Protein AF-X5QUR3-F1 (afdb_monomer)

Radius of gyration: 16.03 Å; Cα contacts (8 Å, |Δi|>4): 68; chains: 1; bounding box: 40×30×39 Å

Nearest PDB structures (foldseek):
  3odg-assembly1_A-3  TM=9.550E-01  e=8.295E-05  Yersinia pseudotuberculosis
  8swu-assembly1_A  TM=9.520E-01  e=3.399E-04  Clostridium perfringens ATCC 13124
  8swu-assembly1_B  TM=9.007E-01  e=4.158E-04  Clostridium perfringens ATCC 13124
  4lna-assembly1_A  TM=9.432E-01  e=2.726E-03  Spirosoma linguale DSM 74
  3ozb-assembly1_A  TM=9.623E-01  e=1.461E-02  Pseudomonas aeruginosa PAO1

Secondary structure (DSSP, 8-state):
-B---SSPPPHHHHHHHHHTT-S--BSSSHHHHHHHHHTT----------SPPTTSSSSPP-HHHHHHHHHHHHHHHHHHHHHHHHH---------

pLDDT: mean 87.76, std 12.89, range [39.19, 98.5]

Foldseek 3Di:
DEDQDDDADAPVVVVVCVVVPDPDYDHDDPVVVVVCVVVVHDDDDDDQCQDDGHPPPPDDDDPVSSVVRVVVSVVVVVVVVVCCVVVDPPDDPPPD

Solvent-accessible surface area (backbone atoms only — not comparable to full-atom values): 6144 Å² total; per-residue (Å²): 73,76,46,85,56,92,67,80,65,51,47,66,55,46,51,51,42,42,74,74,68,37,91,57,74,46,62,64,65,59,72,60,50,54,53,38,48,75,72,69,48,89,84,86,86,85,81,74,84,44,70,80,61,47,72,72,79,80,57,83,84,51,75,62,54,39,63,62,34,42,60,61,43,47,55,54,50,50,55,52,51,54,48,37,70,73,77,44,75,80,87,74,84,75,82,126

Sequence (96 aa):
MWFSGPCFETPAEIRMARVMGANAVGMSTVPEVILARFLGLRVAACSVVTNLAAGMTGAELSHQETKDMAPVGGARLATILQRVFQDGLPEHRVDA

Structure (mmCIF, N/CA/C/O backbone):
data_AF-X5QUR3-F1
#
_entry.id   AF-X5QUR3-F1
#
loop_
_atom_site.group_PDB
_atom_site.id
_atom_site.type_symbol
_atom_site.label_atom_id
_atom_site.label_alt_id
_atom_site.label_comp_id
_atom_site.label_asym_id
_atom_site.label_entity_id
_atom_site.label_seq_id
_atom_site.pdbx_PDB_ins_code
_atom_site.Cartn_x
_atom_site.Cartn_y
_atom_site.Cartn_z
_atom_site.occupancy
_atom_site.B_iso_or_equiv
_atom_site.auth_seq_id
_atom_site.auth_comp_id
_atom_site.auth_asym_id
_atom_site.auth_atom_id
_atom_site.pdbx_PDB_model_num
ATOM 1 N N . MET A 1 1 ? -3.565 -6.893 -5.343 1.00 95.06 1 MET A N 1
ATOM 2 C CA . MET A 1 1 ? -2.915 -8.158 -4.966 1.00 95.06 1 MET A CA 1
ATOM 3 C C . MET A 1 1 ? -1.656 -7.845 -4.190 1.00 95.06 1 MET A C 1
ATOM 5 O O . MET A 1 1 ? -0.934 -6.932 -4.569 1.00 95.06 1 MET A O 1
ATOM 9 N N . TRP A 1 2 ? -1.450 -8.564 -3.091 1.00 97.12 2 TRP A N 1
ATOM 10 C CA . TRP A 1 2 ? -0.245 -8.457 -2.281 1.00 97.12 2 TRP A CA 1
ATOM 11 C C . TRP A 1 2 ? 0.830 -9.412 -2.804 1.00 97.12 2 TRP A C 1
ATOM 13 O O . TRP A 1 2 ? 0.530 -10.574 -3.070 1.00 97.12 2 TRP A O 1
ATOM 23 N N . PHE A 1 3 ? 2.051 -8.904 -2.944 1.00 96.62 3 PHE A N 1
ATOM 24 C CA . PHE A 1 3 ? 3.263 -9.660 -3.255 1.00 96.62 3 PHE A CA 1
ATOM 25 C C . PHE A 1 3 ? 4.270 -9.491 -2.114 1.00 96.62 3 PHE A C 1
ATOM 27 O O . PHE A 1 3 ? 4.254 -8.484 -1.412 1.00 96.62 3 PHE A O 1
ATOM 34 N N . SER A 1 4 ? 5.170 -10.451 -1.909 1.00 96.00 4 SER A N 1
ATOM 35 C CA . SER A 1 4 ? 6.158 -10.363 -0.823 1.00 96.00 4 SER A CA 1
ATOM 36 C C . SER A 1 4 ? 7.246 -9.309 -1.063 1.00 96.00 4 SER A C 1
ATOM 38 O O . SER A 1 4 ? 7.865 -8.854 -0.105 1.00 96.00 4 SER A O 1
ATOM 40 N N . GLY A 1 5 ? 7.505 -8.936 -2.324 1.00 93.50 5 GLY A N 1
ATOM 41 C CA . GLY A 1 5 ? 8.663 -8.116 -2.687 1.00 93.50 5 GLY A CA 1
ATOM 42 C C . GLY A 1 5 ? 10.004 -8.807 -2.372 1.00 93.50 5 GLY A C 1
ATOM 43 O O . GLY A 1 5 ? 10.025 -10.022 -2.143 1.00 93.50 5 GLY A O 1
ATOM 44 N N . PRO A 1 6 ? 11.137 -8.068 -2.362 1.00 93.00 6 PRO A N 1
ATOM 45 C CA . PRO A 1 6 ? 11.276 -6.629 -2.641 1.00 93.00 6 PRO A CA 1
ATOM 46 C C . PRO A 1 6 ? 11.385 -6.296 -4.138 1.00 93.00 6 PRO A C 1
ATOM 48 O O . PRO A 1 6 ? 11.346 -5.127 -4.515 1.00 93.00 6 PRO A O 1
ATOM 51 N N . CYS A 1 7 ? 11.558 -7.306 -4.993 1.00 91.06 7 CYS A N 1
ATOM 52 C CA . CYS A 1 7 ? 11.562 -7.130 -6.441 1.00 91.06 7 CYS A CA 1
ATOM 53 C C . CYS A 1 7 ? 10.156 -6.778 -6.936 1.00 91.06 7 CYS A C 1
ATOM 55 O O . CYS A 1 7 ? 9.173 -7.314 -6.426 1.00 91.06 7 CYS A O 1
ATOM 57 N N . PHE A 1 8 ? 10.074 -5.909 -7.945 1.00 90.12 8 PHE A N 1
ATOM 58 C CA . PHE A 1 8 ? 8.823 -5.668 -8.658 1.00 90.12 8 PHE A CA 1
ATOM 59 C C . PHE A 1 8 ? 8.382 -6.904 -9.440 1.00 90.12 8 PHE A C 1
ATOM 61 O O . PHE A 1 8 ? 9.197 -7.743 -9.826 1.00 90.12 8 PHE A O 1
ATOM 68 N N . GLU A 1 9 ? 7.084 -6.970 -9.708 1.00 93.19 9 GLU A N 1
ATOM 69 C CA . GLU A 1 9 ? 6.481 -8.047 -10.473 1.00 93.19 9 GLU A CA 1
ATOM 70 C C . GLU A 1 9 ? 6.868 -7.958 -11.955 1.00 93.19 9 GLU A C 1
ATOM 72 O O . GLU A 1 9 ? 6.917 -6.888 -12.569 1.00 93.19 9 GLU A O 1
ATOM 77 N N . THR A 1 10 ? 7.077 -9.113 -12.570 1.00 93.62 10 THR A N 1
ATOM 78 C CA . THR A 1 10 ? 7.233 -9.242 -14.016 1.00 93.62 10 THR A CA 1
ATOM 79 C C . THR A 1 10 ? 5.914 -8.944 -14.744 1.00 93.62 10 THR A C 1
ATOM 81 O O . THR A 1 10 ? 4.824 -9.113 -14.188 1.00 93.62 10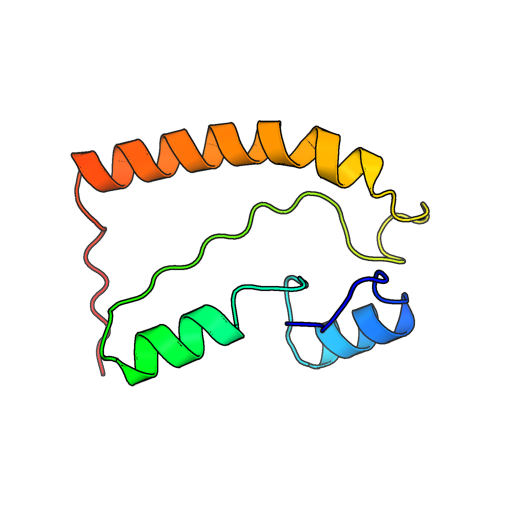 THR A O 1
ATOM 84 N N . PRO A 1 11 ? 5.947 -8.611 -16.050 1.00 93.25 11 PRO A N 1
ATOM 85 C CA . PRO A 1 11 ? 4.721 -8.445 -16.833 1.00 93.25 11 PRO A CA 1
ATOM 86 C C . PRO A 1 11 ? 3.807 -9.682 -16.829 1.00 93.25 11 PRO A C 1
ATOM 88 O O . PRO A 1 11 ? 2.591 -9.556 -16.976 1.00 93.25 11 PRO A O 1
ATOM 91 N N . ALA A 1 12 ? 4.371 -10.886 -16.685 1.00 95.44 12 ALA A N 1
ATOM 92 C CA . 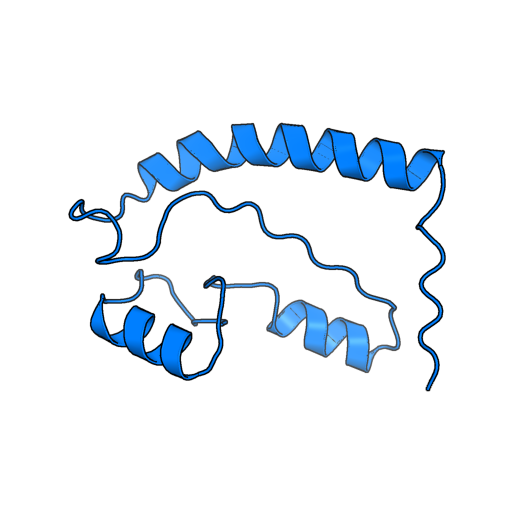ALA A 1 12 ? 3.593 -12.118 -16.587 1.00 95.44 12 ALA A CA 1
ATOM 93 C C . ALA A 1 12 ? 2.829 -12.201 -15.258 1.00 95.44 12 ALA A C 1
ATOM 95 O O . ALA A 1 12 ? 1.634 -12.495 -15.266 1.00 95.44 12 ALA A O 1
ATOM 96 N N . GLU A 1 13 ? 3.481 -11.867 -14.144 1.00 96.56 13 GLU A N 1
ATOM 97 C CA . GLU A 1 13 ? 2.859 -11.808 -12.816 1.00 96.56 13 GLU A CA 1
ATOM 98 C C . GLU A 1 13 ? 1.797 -10.705 -12.729 1.00 96.56 13 GLU A C 1
ATOM 100 O O . GLU A 1 13 ? 0.732 -10.923 -12.156 1.00 96.56 13 GLU A O 1
ATOM 105 N N . ILE A 1 14 ? 2.009 -9.557 -13.381 1.00 95.69 14 ILE A N 1
ATOM 106 C CA . ILE A 1 14 ? 0.990 -8.501 -13.481 1.00 95.69 14 ILE A CA 1
ATOM 107 C C . ILE A 1 14 ? -0.235 -8.965 -14.277 1.00 95.69 14 ILE A C 1
ATOM 109 O O . ILE A 1 14 ? -1.372 -8.734 -13.856 1.00 95.69 14 ILE A O 1
ATOM 113 N N . ARG A 1 15 ? -0.042 -9.664 -15.407 1.00 95.56 15 ARG A N 1
ATOM 114 C CA . ARG A 1 15 ? -1.163 -10.267 -16.152 1.00 95.56 15 ARG A CA 1
ATOM 115 C C . ARG A 1 15 ? -1.902 -11.296 -15.304 1.00 95.56 15 ARG A C 1
ATOM 117 O O . ARG A 1 15 ? -3.130 -11.285 -15.287 1.00 95.56 15 ARG A O 1
ATOM 124 N N . MET A 1 16 ? -1.166 -12.138 -14.582 1.00 97.69 16 MET A N 1
ATOM 125 C CA . MET A 1 16 ? -1.728 -13.115 -13.654 1.00 97.69 16 MET A CA 1
ATOM 126 C C . MET A 1 16 ? -2.577 -12.421 -12.576 1.00 97.69 16 MET A C 1
ATOM 128 O O . MET A 1 16 ? -3.740 -12.776 -12.395 1.00 97.69 16 MET A O 1
ATOM 132 N N . ALA A 1 17 ? -2.054 -11.378 -11.924 1.00 97.31 17 ALA A N 1
ATOM 133 C CA . ALA A 1 17 ? -2.781 -10.603 -10.918 1.00 97.31 17 ALA A CA 1
ATOM 134 C C . ALA A 1 17 ? -4.071 -9.986 -11.482 1.00 97.31 17 ALA A C 1
ATOM 136 O O . ALA A 1 17 ? -5.116 -10.036 -10.834 1.00 97.31 17 ALA A O 1
ATOM 137 N N . ARG A 1 18 ? -4.020 -9.454 -12.708 1.00 95.12 18 ARG A N 1
ATOM 138 C CA . ARG A 1 18 ? -5.193 -8.895 -13.389 1.00 95.12 18 ARG A CA 1
ATOM 139 C C . ARG A 1 18 ? -6.248 -9.953 -13.709 1.00 95.12 18 ARG A C 1
ATOM 141 O O . ARG A 1 18 ? -7.429 -9.693 -13.506 1.00 95.12 18 ARG A O 1
ATOM 148 N N . VAL A 1 19 ? -5.841 -11.134 -14.181 1.00 97.69 19 VAL A N 1
ATOM 149 C CA . VAL A 1 19 ? -6.756 -12.268 -14.420 1.00 97.69 19 VAL A CA 1
ATOM 150 C C . VAL A 1 19 ? -7.425 -12.713 -13.118 1.00 97.69 19 VAL A C 1
ATOM 152 O O . VAL A 1 19 ? -8.614 -13.009 -13.115 1.00 97.69 19 VAL A O 1
ATOM 155 N N . MET A 1 20 ? -6.701 -12.668 -11.997 1.00 97.81 20 MET A N 1
ATOM 156 C CA . MET A 1 20 ? -7.251 -12.915 -10.658 1.00 97.81 20 MET A CA 1
ATOM 157 C C . MET A 1 20 ? -8.080 -11.744 -10.093 1.00 97.81 20 MET A C 1
ATOM 159 O O . MET A 1 20 ? -8.471 -11.777 -8.929 1.00 97.81 20 MET A O 1
ATOM 163 N N . GLY A 1 21 ? -8.353 -10.705 -10.890 1.00 97.38 21 GLY A N 1
ATOM 164 C CA . GLY A 1 21 ? -9.240 -9.598 -10.526 1.00 97.38 21 GLY A CA 1
ATOM 165 C C . GLY A 1 21 ? -8.576 -8.444 -9.770 1.00 97.38 21 GLY A C 1
ATOM 166 O O . GLY A 1 21 ? -9.276 -7.583 -9.247 1.00 97.38 21 GLY A O 1
ATOM 167 N N . ALA A 1 22 ? -7.244 -8.381 -9.692 1.00 96.75 22 ALA A N 1
ATOM 168 C CA . ALA A 1 22 ? -6.566 -7.266 -9.035 1.00 96.75 22 ALA A CA 1
ATOM 169 C C . ALA A 1 22 ? -6.553 -5.997 -9.909 1.00 96.75 22 ALA A C 1
ATOM 171 O O . ALA A 1 22 ? -6.133 -6.029 -11.065 1.00 96.75 22 ALA A O 1
ATOM 172 N N . ASN A 1 23 ? -6.926 -4.857 -9.317 1.00 94.81 23 ASN A N 1
ATOM 173 C CA . ASN A 1 23 ? -6.811 -3.528 -9.941 1.00 94.81 23 ASN A CA 1
ATOM 174 C C . ASN A 1 23 ? -5.544 -2.759 -9.525 1.00 94.81 23 ASN A C 1
ATOM 176 O O . ASN A 1 23 ? -5.186 -1.778 -10.168 1.00 94.81 23 ASN A O 1
ATOM 180 N N . ALA A 1 24 ? -4.878 -3.196 -8.455 1.00 94.94 24 ALA A N 1
ATOM 181 C CA . ALA A 1 24 ? -3.629 -2.631 -7.949 1.00 94.94 24 ALA A CA 1
ATOM 182 C C . ALA A 1 24 ? -2.756 -3.745 -7.359 1.00 94.94 24 ALA A C 1
ATOM 184 O O . ALA A 1 24 ? -3.282 -4.770 -6.907 1.00 94.94 24 ALA A O 1
ATOM 185 N N . VAL A 1 25 ? -1.440 -3.543 -7.336 1.00 95.06 25 VAL A N 1
ATOM 186 C CA . VAL A 1 25 ? -0.466 -4.439 -6.695 1.00 95.06 25 VAL A CA 1
ATOM 187 C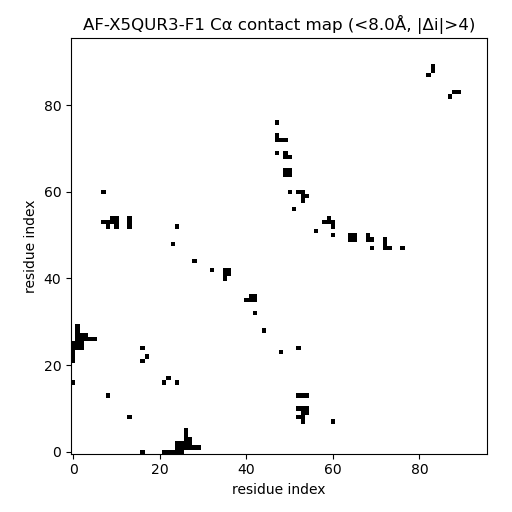 C . VAL A 1 25 ? 0.373 -3.665 -5.682 1.00 95.06 25 VAL A C 1
ATOM 189 O O . VAL A 1 25 ? 0.506 -2.448 -5.793 1.00 95.06 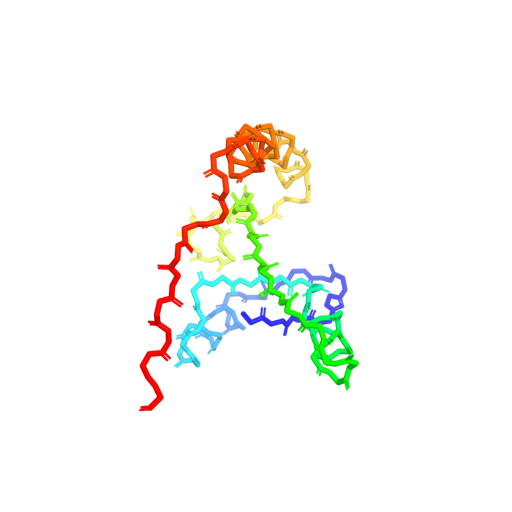25 VAL A O 1
ATOM 192 N N . GLY A 1 26 ? 0.891 -4.353 -4.671 1.00 94.94 26 GLY A N 1
ATOM 193 C CA . GLY A 1 26 ? 1.742 -3.750 -3.651 1.00 94.94 26 GLY A CA 1
ATOM 194 C C . GLY A 1 26 ? 2.302 -4.789 -2.687 1.00 94.94 26 GLY A C 1
ATOM 195 O O . GLY A 1 26 ? 1.911 -5.955 -2.723 1.00 94.94 26 GLY A O 1
ATOM 196 N N . MET A 1 27 ? 3.208 -4.354 -1.811 1.00 96.31 27 MET A N 1
ATOM 197 C CA . MET A 1 27 ? 4.028 -5.259 -0.991 1.00 96.31 27 MET A CA 1
ATOM 198 C C . MET A 1 27 ? 3.706 -5.236 0.516 1.00 96.31 27 MET A C 1
ATOM 200 O O . MET A 1 27 ? 4.432 -5.806 1.321 1.00 96.31 27 MET A O 1
ATOM 204 N N . SER A 1 28 ? 2.611 -4.585 0.919 1.00 95.69 28 SER A N 1
ATOM 205 C CA . SER A 1 28 ? 2.198 -4.408 2.325 1.00 95.69 28 SER A CA 1
ATOM 206 C C . SER A 1 28 ? 0.659 -4.409 2.418 1.00 95.69 28 SER A C 1
ATOM 208 O O . SER A 1 28 ? -0.028 -4.885 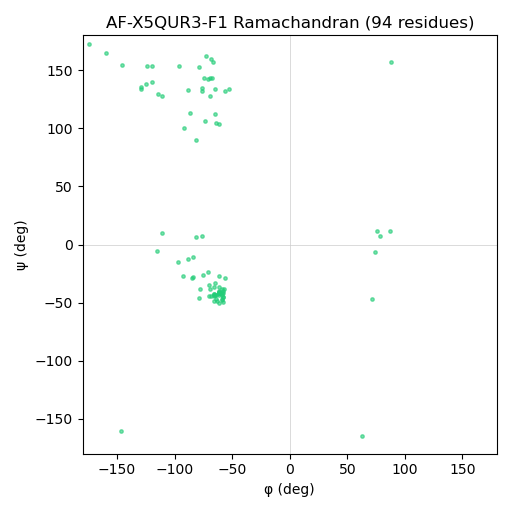1.509 1.00 95.69 28 SER A O 1
ATOM 210 N N . THR A 1 29 ? 0.105 -3.875 3.503 1.00 97.50 29 THR A N 1
ATOM 211 C CA . THR A 1 29 ? -1.312 -3.680 3.824 1.00 97.50 29 THR A CA 1
ATOM 212 C C . THR A 1 29 ? -2.072 -4.962 4.150 1.00 97.50 29 THR A C 1
ATOM 214 O O . THR A 1 29 ? -2.814 -4.986 5.127 1.00 97.50 29 THR A O 1
ATOM 217 N N . VAL A 1 30 ? -1.931 -6.032 3.364 1.00 97.81 30 VAL A N 1
ATOM 218 C CA . VAL A 1 30 ? -2.709 -7.265 3.582 1.00 97.81 30 VAL A CA 1
ATOM 219 C C . VAL A 1 30 ? -2.426 -7.908 4.951 1.00 97.81 30 VAL A C 1
ATOM 221 O O . VAL A 1 30 ? -3.401 -8.161 5.666 1.00 97.81 30 VAL A O 1
ATOM 224 N N . PRO A 1 31 ? -1.163 -8.138 5.371 1.00 97.44 31 PRO A N 1
ATOM 225 C CA . PRO A 1 31 ? -0.878 -8.689 6.699 1.00 97.44 31 PRO A CA 1
ATOM 226 C C . PRO A 1 31 ? -1.444 -7.837 7.846 1.00 97.44 31 PRO A C 1
ATOM 228 O O . PRO A 1 31 ? -2.034 -8.367 8.789 1.00 97.44 31 PRO A O 1
ATOM 231 N N . GLU A 1 32 ? -1.322 -6.513 7.745 1.00 98.25 32 GLU A N 1
ATOM 232 C CA . GLU A 1 32 ? -1.792 -5.553 8.743 1.00 98.25 32 GLU A CA 1
ATOM 233 C C . GLU A 1 32 ? -3.324 -5.561 8.852 1.00 98.25 32 GLU A C 1
ATOM 235 O O . GLU A 1 32 ? -3.872 -5.585 9.955 1.00 98.25 32 GLU A O 1
ATOM 240 N N . VAL A 1 33 ? -4.032 -5.603 7.716 1.00 98.19 33 VAL A N 1
ATOM 241 C CA . VAL A 1 33 ? -5.503 -5.651 7.667 1.00 98.19 33 VAL A CA 1
ATOM 242 C C . VAL A 1 33 ? -6.031 -6.961 8.249 1.00 98.19 33 VAL A C 1
ATOM 244 O O . VAL A 1 33 ? -6.997 -6.933 9.013 1.00 98.19 33 VAL A O 1
ATOM 247 N N . ILE A 1 34 ? -5.410 -8.102 7.928 1.00 98.31 34 ILE A N 1
ATOM 248 C CA . ILE A 1 34 ? -5.809 -9.408 8.479 1.00 98.31 34 ILE A CA 1
ATOM 249 C C . ILE A 1 34 ? -5.710 -9.382 10.007 1.00 98.31 34 ILE A C 1
ATOM 251 O O . ILE A 1 34 ? -6.671 -9.746 10.689 1.00 98.31 34 ILE A O 1
ATOM 255 N N . LEU A 1 35 ? -4.592 -8.888 10.549 1.00 98.50 35 LEU A N 1
ATOM 256 C CA . LEU A 1 35 ? -4.394 -8.783 11.994 1.00 98.50 35 LEU A CA 1
ATOM 257 C C . LEU A 1 35 ? -5.386 -7.806 12.644 1.00 98.50 35 LEU A C 1
ATOM 259 O O . LEU A 1 35 ? -5.986 -8.120 13.671 1.00 98.50 35 LEU A O 1
ATOM 263 N N . ALA A 1 36 ? -5.616 -6.643 12.033 1.00 98.38 36 ALA A N 1
ATOM 264 C CA . ALA A 1 36 ? -6.573 -5.664 12.539 1.00 98.38 36 ALA A CA 1
ATOM 265 C C . ALA A 1 36 ? -8.005 -6.227 12.584 1.00 98.38 36 ALA A C 1
ATOM 267 O O . ALA A 1 36 ? -8.723 -6.024 13.564 1.00 98.38 36 ALA A O 1
ATOM 268 N N . ARG A 1 37 ? -8.416 -6.983 11.557 1.00 98.00 37 ARG A N 1
ATOM 269 C CA . ARG A 1 37 ? -9.726 -7.649 11.522 1.00 98.00 37 ARG A CA 1
ATOM 270 C C . ARG A 1 37 ? -9.831 -8.785 12.532 1.00 98.00 37 ARG A C 1
ATOM 272 O O . ARG A 1 37 ? -10.881 -8.907 13.157 1.00 98.00 37 ARG A O 1
ATOM 279 N N . PHE A 1 38 ? -8.762 -9.555 12.735 1.00 98.19 38 PHE A N 1
ATOM 280 C CA . PHE A 1 38 ? -8.690 -10.560 13.799 1.00 98.19 38 PHE A CA 1
ATOM 281 C C . PHE A 1 38 ? -8.925 -9.937 15.186 1.00 98.19 38 PHE A C 1
ATOM 283 O O . PHE A 1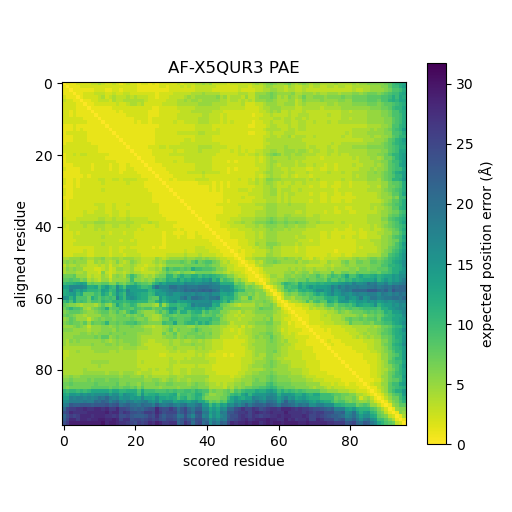 38 ? -9.638 -10.507 16.005 1.00 98.19 38 PHE A O 1
ATOM 290 N N . LEU A 1 39 ? -8.409 -8.727 15.420 1.00 98.50 39 LEU A N 1
ATOM 291 C CA . LEU A 1 39 ? -8.612 -7.956 16.654 1.00 98.50 39 LEU A CA 1
ATOM 292 C C . LEU A 1 39 ? -9.951 -7.190 16.711 1.00 98.50 39 LEU A C 1
ATOM 294 O O . LEU A 1 39 ? -10.171 -6.401 17.627 1.00 98.50 39 LEU A O 1
ATOM 298 N N . GLY A 1 40 ? -10.849 -7.381 15.740 1.00 96.56 40 GLY A N 1
ATOM 299 C CA . GLY A 1 40 ? -12.165 -6.734 15.714 1.00 96.56 40 GLY A CA 1
ATOM 300 C C . GLY A 1 40 ? -12.159 -5.256 15.304 1.00 96.56 40 GLY A C 1
ATOM 301 O O . GLY A 1 40 ? -13.185 -4.586 15.420 1.00 96.56 40 GLY A O 1
ATOM 302 N N . LEU A 1 41 ? -11.045 -4.726 14.788 1.00 97.38 41 LEU A N 1
ATOM 303 C CA . LEU A 1 41 ? -10.953 -3.326 14.372 1.00 97.38 41 LEU A CA 1
ATOM 304 C C . LEU A 1 41 ? -11.710 -3.083 13.060 1.00 97.38 41 LEU A C 1
ATOM 306 O O . LEU A 1 41 ? -11.706 -3.912 12.142 1.00 97.38 41 LEU A O 1
ATOM 310 N N . ARG A 1 42 ? -12.348 -1.914 12.944 1.00 92.94 42 ARG A N 1
ATOM 311 C CA . ARG A 1 42 ? -12.817 -1.395 11.650 1.00 92.94 42 ARG A CA 1
ATOM 312 C C . ARG A 1 42 ? -11.614 -0.856 10.886 1.00 92.94 42 ARG A C 1
ATOM 314 O O . ARG A 1 42 ? -10.794 -0.151 11.466 1.00 92.94 42 ARG A O 1
ATOM 321 N N . VAL A 1 43 ? -11.520 -1.182 9.600 1.00 94.31 43 VAL A N 1
ATOM 322 C CA . VAL A 1 43 ? -10.358 -0.847 8.773 1.00 94.31 43 VAL A CA 1
ATOM 323 C C . VAL A 1 43 ? -10.819 -0.165 7.493 1.00 94.31 43 VAL A C 1
ATOM 325 O O . VAL A 1 43 ? -11.739 -0.640 6.834 1.00 94.31 43 VAL A O 1
ATOM 328 N N . ALA A 1 44 ? -10.147 0.926 7.143 1.00 92.50 44 ALA A N 1
ATOM 329 C CA . ALA A 1 44 ? -10.175 1.524 5.818 1.00 92.50 44 ALA A CA 1
ATOM 330 C C . ALA A 1 44 ? -8.743 1.513 5.272 1.00 92.50 44 ALA A C 1
ATOM 332 O O . ALA A 1 44 ? -7.798 1.763 6.021 1.00 92.50 44 ALA A O 1
ATOM 333 N N . ALA A 1 45 ? -8.580 1.211 3.987 1.00 93.88 45 ALA A N 1
ATOM 334 C CA . ALA A 1 45 ? -7.285 1.204 3.319 1.00 93.88 45 ALA A CA 1
ATOM 335 C C . ALA A 1 45 ? -7.338 2.113 2.091 1.00 93.88 45 ALA A C 1
ATOM 337 O O . ALA A 1 45 ? -8.314 2.104 1.339 1.00 93.88 45 ALA A O 1
ATOM 338 N N . CYS A 1 46 ? -6.278 2.886 1.883 1.00 93.38 46 CYS A N 1
ATOM 339 C CA . CYS A 1 46 ? -6.122 3.754 0.725 1.00 93.38 46 CYS A CA 1
ATOM 340 C C . CYS A 1 46 ? -4.757 3.488 0.099 1.00 93.38 46 CYS A C 1
ATOM 342 O O . CYS A 1 46 ? -3.754 3.408 0.806 1.00 93.38 46 CYS A O 1
ATOM 344 N N . SER A 1 47 ? -4.711 3.380 -1.225 1.00 93.62 47 SER A N 1
ATOM 345 C CA . SER A 1 47 ? -3.464 3.215 -1.970 1.00 93.62 47 SER A CA 1
ATOM 346 C C . SER A 1 47 ? -3.219 4.442 -2.835 1.00 93.62 47 SER A C 1
ATOM 348 O O . SER A 1 47 ? -4.093 4.864 -3.590 1.00 93.62 47 SER A O 1
ATOM 350 N N . VAL A 1 48 ? -2.015 5.001 -2.743 1.00 93.75 48 VAL A N 1
ATOM 351 C CA . VAL A 1 48 ? -1.528 6.000 -3.696 1.00 93.75 48 VAL A CA 1
ATOM 352 C C . VAL A 1 48 ? -0.892 5.247 -4.856 1.00 93.75 48 VAL A C 1
ATOM 354 O O . VAL A 1 48 ? 0.126 4.585 -4.677 1.00 93.75 48 VAL A O 1
ATOM 357 N N . VAL A 1 49 ? -1.500 5.325 -6.040 1.00 91.12 49 VAL A N 1
ATOM 358 C CA . VAL A 1 49 ? -0.928 4.732 -7.255 1.00 91.12 49 VAL A CA 1
ATOM 359 C C . VAL A 1 49 ? 0.243 5.601 -7.703 1.00 91.12 49 VAL A C 1
ATOM 361 O O . VAL A 1 49 ? 0.043 6.716 -8.183 1.00 91.12 49 VAL A O 1
ATOM 364 N N . THR A 1 50 ? 1.461 5.106 -7.503 1.00 84.38 50 THR A N 1
ATOM 365 C CA . THR A 1 50 ? 2.706 5.822 -7.820 1.00 84.38 50 THR A CA 1
ATOM 366 C C . THR A 1 50 ? 3.134 5.669 -9.272 1.00 84.38 50 THR A C 1
ATOM 368 O O . THR A 1 50 ? 3.774 6.563 -9.810 1.00 84.38 50 THR A O 1
ATOM 371 N N . ASN A 1 51 ? 2.775 4.555 -9.905 1.00 85.19 51 ASN A N 1
ATOM 372 C CA . ASN A 1 51 ? 3.152 4.201 -11.269 1.00 85.19 51 ASN A CA 1
ATOM 373 C C . ASN A 1 51 ? 2.179 3.149 -11.823 1.00 85.19 51 ASN A C 1
ATOM 375 O O . ASN A 1 51 ? 1.438 2.505 -11.074 1.00 85.19 51 ASN A O 1
ATOM 379 N N . LEU A 1 52 ? 2.196 2.954 -13.142 1.00 86.56 52 LEU A N 1
ATOM 380 C CA . LEU A 1 52 ? 1.536 1.806 -13.765 1.00 86.56 52 LEU A CA 1
ATOM 381 C C . LEU A 1 52 ? 2.403 0.552 -13.602 1.00 86.56 52 LEU A C 1
ATOM 383 O O . LEU A 1 52 ? 3.621 0.646 -13.472 1.00 86.56 52 LEU A O 1
ATOM 387 N N . ALA A 1 53 ? 1.770 -0.621 -13.580 1.00 84.31 53 ALA A N 1
ATOM 388 C CA . ALA A 1 53 ? 2.464 -1.886 -13.359 1.00 84.31 53 ALA A CA 1
ATOM 389 C C . ALA A 1 53 ? 3.303 -2.321 -14.580 1.00 84.31 53 ALA A C 1
ATOM 391 O O . ALA A 1 53 ? 3.097 -1.841 -15.700 1.00 84.31 53 ALA A O 1
ATOM 392 N N . ALA A 1 54 ? 4.246 -3.247 -14.370 1.00 84.31 54 ALA A N 1
ATOM 393 C CA . ALA A 1 54 ? 5.180 -3.697 -15.403 1.00 84.31 54 ALA A CA 1
ATOM 394 C C . ALA A 1 54 ? 4.463 -4.145 -16.688 1.00 84.31 54 ALA A C 1
ATOM 396 O O . ALA A 1 54 ? 3.499 -4.914 -16.657 1.00 84.31 54 ALA A O 1
ATOM 397 N N . GLY A 1 55 ? 4.962 -3.681 -17.836 1.00 81.81 55 GLY A N 1
ATOM 398 C CA . GLY A 1 55 ? 4.409 -4.019 -19.150 1.00 81.81 55 GLY A CA 1
ATOM 399 C C . GLY A 1 55 ? 3.143 -3.249 -19.546 1.00 81.81 55 GLY A C 1
ATOM 400 O O . GLY A 1 55 ? 2.566 -3.568 -20.581 1.00 81.81 55 GLY A O 1
ATOM 401 N N . MET A 1 56 ? 2.712 -2.243 -18.771 1.00 82.56 56 MET A N 1
ATOM 402 C CA . MET A 1 56 ? 1.556 -1.398 -19.118 1.00 82.56 56 MET A CA 1
ATOM 403 C C . MET A 1 56 ? 1.921 -0.115 -19.883 1.00 82.56 56 MET A C 1
ATOM 405 O 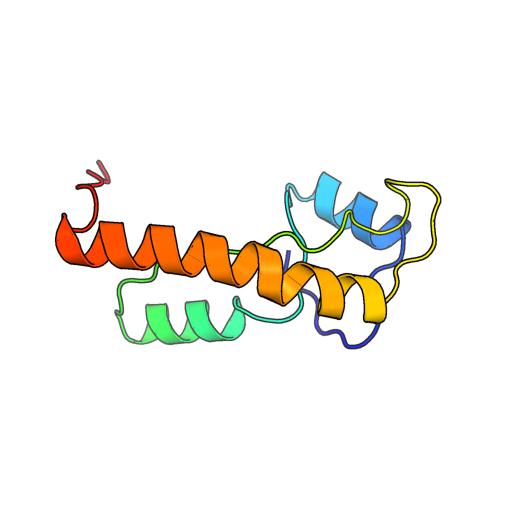O . MET A 1 56 ? 1.092 0.388 -20.633 1.00 82.56 56 MET A O 1
ATOM 409 N N . THR A 1 57 ? 3.135 0.416 -19.706 1.00 71.56 57 THR A N 1
ATOM 410 C CA . THR A 1 57 ? 3.597 1.692 -20.302 1.00 71.56 57 THR A CA 1
ATOM 411 C C . THR A 1 57 ? 4.749 1.533 -21.293 1.00 71.56 57 THR A C 1
ATOM 413 O O . THR A 1 57 ? 5.162 2.511 -21.906 1.00 71.56 57 THR A O 1
ATOM 416 N N . GLY A 1 58 ? 5.290 0.320 -21.447 1.00 63.66 58 GLY A N 1
ATOM 417 C CA . GLY A 1 58 ? 6.467 0.047 -22.283 1.00 63.66 58 GLY A CA 1
ATOM 418 C C . GLY A 1 58 ? 7.810 0.510 -21.695 1.00 63.66 58 GLY A C 1
ATOM 419 O O . GLY A 1 58 ? 8.844 0.175 -22.262 1.00 63.66 58 GLY A O 1
ATOM 420 N N . ALA A 1 59 ? 7.810 1.226 -20.565 1.00 65.06 59 ALA A N 1
ATOM 421 C CA . ALA A 1 59 ? 9.007 1.637 -19.829 1.00 65.06 59 ALA A CA 1
ATOM 422 C C . ALA A 1 59 ? 9.330 0.664 -18.679 1.00 65.06 59 ALA A C 1
ATOM 424 O O . ALA A 1 59 ? 8.432 0.006 -18.144 1.00 65.06 59 ALA A O 1
ATOM 425 N N . GLU A 1 60 ? 10.608 0.577 -18.292 1.00 66.75 60 GLU A N 1
ATOM 426 C CA . GLU A 1 60 ? 11.015 -0.154 -17.087 1.00 66.75 60 GLU A CA 1
ATOM 427 C C . GLU A 1 60 ? 10.513 0.549 -15.822 1.00 66.75 60 GLU A C 1
ATOM 429 O O . GLU A 1 60 ? 10.492 1.777 -15.736 1.00 66.75 60 GLU A O 1
ATOM 434 N N . LEU A 1 61 ? 10.123 -0.246 -14.825 1.00 71.50 61 LEU A N 1
ATOM 435 C CA . LEU A 1 61 ? 9.716 0.270 -13.523 1.00 71.50 61 LEU A CA 1
ATOM 436 C C . LEU A 1 61 ? 10.924 0.842 -12.784 1.00 71.50 61 LEU A C 1
ATOM 438 O O . LEU A 1 61 ? 11.920 0.148 -12.582 1.00 71.50 61 LEU A O 1
ATOM 442 N N . SER A 1 62 ? 10.808 2.082 -12.311 1.00 74.06 62 SER A N 1
ATOM 443 C CA . SER A 1 62 ? 11.851 2.727 -11.520 1.00 74.06 62 SER A CA 1
ATOM 444 C C . SER A 1 62 ? 11.417 2.921 -10.072 1.00 74.06 62 SER A C 1
ATOM 446 O O . SER A 1 62 ? 10.398 3.546 -9.768 1.00 74.06 62 SER A O 1
ATOM 448 N N . HIS A 1 63 ? 12.254 2.454 -9.143 1.00 73.69 63 HIS A N 1
ATOM 449 C CA . HIS A 1 63 ? 12.082 2.763 -7.725 1.00 73.69 63 HIS A CA 1
ATOM 450 C C . HIS A 1 63 ? 12.184 4.276 -7.453 1.00 73.69 63 HIS A C 1
ATOM 452 O O . HIS A 1 63 ? 11.571 4.777 -6.511 1.00 73.69 63 HIS A O 1
ATOM 458 N N . GLN A 1 64 ? 12.922 5.016 -8.288 1.00 76.88 64 GLN A N 1
ATOM 459 C CA . GLN A 1 64 ? 13.024 6.469 -8.176 1.00 76.88 64 GLN A CA 1
ATOM 460 C C . GLN A 1 64 ? 11.699 7.153 -8.531 1.00 76.88 64 GLN A C 1
ATOM 462 O O . GLN A 1 64 ? 11.231 7.984 -7.764 1.00 76.88 64 GLN A O 1
ATOM 467 N N . GLU A 1 65 ? 11.030 6.725 -9.606 1.00 76.25 65 GLU A N 1
ATOM 468 C CA . GLU A 1 65 ? 9.708 7.250 -9.985 1.00 76.25 65 GLU A CA 1
ATOM 469 C C . GLU A 1 65 ? 8.684 7.049 -8.858 1.00 76.25 65 GLU A C 1
ATOM 471 O O . GLU A 1 65 ? 7.915 7.951 -8.526 1.00 76.25 65 GLU A O 1
ATOM 476 N N . THR A 1 66 ? 8.738 5.891 -8.191 1.00 78.62 66 THR A N 1
ATOM 477 C CA . THR A 1 66 ? 7.906 5.624 -7.010 1.00 78.62 66 THR A CA 1
ATOM 478 C C . THR A 1 66 ? 8.166 6.646 -5.900 1.00 78.62 66 THR A C 1
ATOM 480 O O . THR A 1 66 ? 7.222 7.192 -5.326 1.00 78.62 66 THR A O 1
ATOM 483 N N . LYS A 1 67 ? 9.442 6.925 -5.602 1.00 79.06 67 LYS A N 1
ATOM 484 C CA . LYS A 1 67 ? 9.846 7.900 -4.578 1.00 79.06 67 LYS A CA 1
ATOM 485 C C . LYS A 1 67 ? 9.448 9.328 -4.927 1.00 79.06 67 LYS A C 1
ATOM 487 O O . LYS A 1 67 ? 9.123 10.081 -4.016 1.00 79.06 67 LYS A O 1
ATOM 492 N N . ASP A 1 68 ? 9.445 9.680 -6.205 1.00 85.44 68 ASP A N 1
ATOM 493 C CA . ASP A 1 68 ? 9.113 11.030 -6.659 1.00 85.44 68 ASP A CA 1
ATOM 494 C C . ASP A 1 68 ? 7.593 11.267 -6.640 1.00 85.44 68 ASP A C 1
ATOM 496 O O . ASP A 1 68 ? 7.121 12.334 -6.241 1.00 85.44 68 ASP A O 1
ATOM 500 N N . MET A 1 69 ? 6.804 10.249 -7.001 1.00 86.81 69 MET A N 1
ATOM 501 C CA . MET A 1 69 ? 5.342 10.348 -7.065 1.00 86.81 69 MET A CA 1
ATOM 502 C C . MET A 1 69 ? 4.647 10.132 -5.718 1.00 86.81 69 MET A C 1
ATOM 504 O O . MET A 1 69 ? 3.570 10.694 -5.486 1.00 86.81 69 MET A O 1
ATOM 508 N N . ALA A 1 70 ? 5.246 9.357 -4.807 1.00 86.56 70 ALA A N 1
ATOM 509 C CA . ALA A 1 70 ? 4.657 9.076 -3.499 1.00 86.56 70 ALA A CA 1
ATOM 510 C C . ALA A 1 70 ? 4.363 10.347 -2.668 1.00 86.56 70 ALA A C 1
ATOM 512 O O . ALA A 1 70 ? 3.242 10.453 -2.166 1.00 86.56 70 ALA A O 1
ATOM 513 N N . PRO A 1 71 ? 5.261 11.351 -2.555 1.00 89.00 71 PRO A N 1
ATOM 514 C CA . PRO A 1 71 ? 4.970 12.605 -1.855 1.00 89.00 71 PRO A CA 1
ATOM 515 C C . PRO A 1 71 ? 3.807 13.386 -2.475 1.00 89.00 71 PRO A C 1
ATOM 517 O O . PRO A 1 71 ? 2.965 13.922 -1.754 1.00 89.00 71 PRO A O 1
ATOM 520 N N . VAL A 1 72 ? 3.720 13.417 -3.810 1.00 91.31 72 VAL A N 1
ATOM 521 C CA . VAL A 1 72 ? 2.668 14.144 -4.538 1.00 91.31 72 VAL A CA 1
ATOM 522 C C . VAL A 1 72 ? 1.298 13.526 -4.269 1.00 91.31 72 VAL A C 1
ATOM 524 O O . VAL A 1 72 ? 0.343 14.229 -3.928 1.00 91.31 72 VAL A O 1
ATOM 527 N N . GLY A 1 73 ? 1.188 12.203 -4.399 1.00 91.25 73 GLY A N 1
ATOM 528 C CA . GLY A 1 73 ? -0.056 11.499 -4.103 1.00 91.25 73 GLY A CA 1
ATOM 529 C C . GLY A 1 73 ? -0.383 11.483 -2.606 1.00 91.25 73 GLY A C 1
ATOM 530 O O . GLY A 1 73 ? -1.545 11.636 -2.232 1.00 91.25 73 GLY A O 1
ATOM 531 N N . GLY A 1 74 ? 0.639 11.396 -1.751 1.00 92.56 74 GLY A N 1
ATOM 532 C CA . GLY A 1 74 ? 0.516 11.465 -0.297 1.00 92.56 74 GLY A CA 1
ATOM 533 C C . GLY A 1 74 ? -0.061 12.795 0.186 1.00 92.56 74 GLY A C 1
ATOM 534 O O . GLY A 1 74 ? -0.963 12.793 1.020 1.00 92.56 74 GLY A O 1
ATOM 535 N N . ALA A 1 75 ? 0.365 13.923 -0.390 1.00 93.88 75 ALA A N 1
ATOM 536 C CA . ALA A 1 75 ? -0.195 15.237 -0.068 1.00 93.88 75 ALA A CA 1
ATOM 537 C C . ALA A 1 75 ? -1.699 15.324 -0.388 1.00 93.88 75 ALA A C 1
ATOM 539 O O . ALA A 1 75 ? -2.483 15.824 0.419 1.00 93.88 75 ALA A O 1
ATOM 540 N N . ARG A 1 76 ? -2.126 14.774 -1.534 1.00 94.12 76 ARG A N 1
ATOM 541 C CA . ARG A 1 76 ? -3.551 14.721 -1.912 1.00 94.12 76 ARG A CA 1
ATOM 542 C C . ARG A 1 76 ? -4.353 13.826 -0.972 1.00 94.12 76 ARG A C 1
ATOM 544 O O . ARG A 1 76 ? -5.439 14.212 -0.543 1.00 94.12 76 ARG A O 1
ATOM 551 N N . LEU A 1 77 ? -3.815 12.654 -0.632 1.00 94.75 77 LEU A N 1
ATOM 552 C CA . LEU A 1 77 ? -4.448 11.749 0.324 1.00 94.75 77 LEU A CA 1
ATOM 553 C C . LEU A 1 77 ? -4.580 12.411 1.702 1.00 94.75 77 LEU A C 1
ATOM 555 O O . LEU A 1 77 ? -5.639 12.314 2.312 1.00 94.75 77 LEU A O 1
ATOM 559 N N . ALA A 1 78 ? -3.562 13.144 2.159 1.00 94.44 78 ALA A N 1
ATOM 560 C CA . ALA A 1 78 ? -3.620 13.885 3.416 1.00 94.44 78 ALA A CA 1
ATOM 561 C C . ALA A 1 78 ? -4.769 14.906 3.426 1.00 94.44 78 ALA A C 1
ATOM 563 O O . ALA A 1 78 ? -5.517 14.962 4.399 1.00 94.44 78 ALA A O 1
ATOM 564 N N . THR A 1 79 ? -4.976 15.650 2.333 1.00 94.50 79 THR A N 1
ATOM 565 C CA . THR A 1 79 ? -6.123 16.568 2.209 1.00 94.50 79 THR A CA 1
ATOM 566 C C . THR A 1 79 ? -7.464 15.835 2.291 1.00 94.50 79 THR A C 1
ATOM 568 O O . THR A 1 79 ? -8.386 16.316 2.947 1.00 94.50 79 THR A O 1
ATOM 571 N N . ILE A 1 80 ? -7.587 14.669 1.650 1.00 92.69 80 ILE A N 1
ATOM 572 C CA . ILE A 1 80 ? -8.811 13.854 1.709 1.00 92.69 80 ILE A CA 1
ATOM 573 C C . ILE A 1 80 ? -9.063 13.383 3.144 1.00 92.69 80 ILE A C 1
ATOM 575 O O . ILE A 1 80 ? -10.163 13.557 3.659 1.00 92.69 80 ILE A O 1
ATOM 579 N N . LEU A 1 81 ? -8.042 12.837 3.808 1.00 92.94 81 LEU A N 1
ATOM 580 C CA . LEU A 1 81 ? -8.151 12.342 5.180 1.00 92.94 81 LEU A CA 1
ATOM 581 C C . LEU A 1 81 ? -8.516 13.459 6.162 1.00 92.94 81 LEU A C 1
ATOM 583 O O . LEU A 1 81 ? -9.373 13.257 7.015 1.00 92.94 81 LEU A O 1
ATOM 587 N N . GLN A 1 82 ? -7.922 14.646 6.018 1.00 93.81 82 GLN A N 1
ATOM 588 C CA . GLN A 1 82 ? -8.265 15.811 6.837 1.00 93.81 82 GLN A CA 1
ATOM 589 C C . GLN A 1 82 ? -9.748 16.173 6.725 1.00 93.81 82 GLN A C 1
ATOM 591 O O . GLN A 1 82 ? -10.391 16.379 7.750 1.00 93.81 82 GLN A O 1
ATOM 596 N N . ARG A 1 83 ? -10.302 16.188 5.505 1.00 91.88 83 ARG A N 1
ATOM 597 C CA . ARG A 1 83 ? -11.735 16.442 5.291 1.00 91.88 83 ARG A CA 1
ATOM 598 C C . ARG A 1 83 ? -12.600 15.355 5.914 1.00 91.88 83 ARG A C 1
AT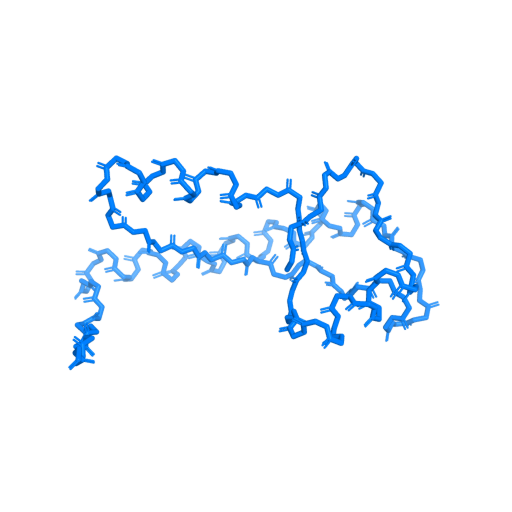OM 600 O O . ARG A 1 83 ? -13.517 15.662 6.656 1.00 91.88 83 ARG A O 1
ATOM 607 N N . VAL A 1 84 ? -12.254 14.087 5.697 1.00 90.06 84 VAL A N 1
ATOM 608 C CA . VAL A 1 84 ? -12.984 12.949 6.279 1.00 90.06 84 VAL A CA 1
ATOM 609 C C . VAL A 1 84 ? -13.011 13.005 7.812 1.00 90.06 84 VAL A C 1
ATOM 611 O O . VAL A 1 84 ? -14.023 12.674 8.421 1.00 90.06 84 VAL A O 1
ATOM 614 N N . PHE A 1 85 ? -11.927 13.431 8.464 1.00 88.25 85 PHE A N 1
ATOM 615 C CA . PHE A 1 85 ? -11.915 13.566 9.924 1.00 88.25 85 PHE A CA 1
ATOM 616 C C . PHE A 1 85 ? -12.679 14.792 10.439 1.00 88.25 85 PHE A C 1
ATOM 618 O O . PHE A 1 85 ? -13.150 14.759 11.573 1.00 88.25 85 PHE A O 1
ATOM 625 N N . GLN A 1 86 ? -12.801 15.853 9.638 1.00 91.19 86 GLN A N 1
ATOM 626 C CA . GLN A 1 86 ? -13.582 17.047 9.979 1.00 91.19 86 GLN A CA 1
ATOM 627 C C . GLN A 1 86 ? -15.084 16.826 9.771 1.00 91.19 86 GLN A C 1
ATOM 629 O O . GLN A 1 86 ? -15.877 17.145 10.653 1.00 91.19 86 GLN A O 1
ATOM 634 N N . ASP A 1 87 ? -15.454 16.246 8.630 1.00 89.12 87 ASP A N 1
ATOM 635 C CA . ASP A 1 87 ? -16.843 16.083 8.189 1.00 89.12 87 ASP A CA 1
ATOM 636 C C . ASP A 1 87 ? -17.475 14.779 8.713 1.00 89.12 87 ASP A C 1
ATOM 638 O O . ASP A 1 87 ? -18.690 14.593 8.652 1.00 89.12 87 ASP A O 1
ATOM 642 N N . GLY A 1 88 ? -16.650 13.877 9.252 1.00 80.25 88 GLY A N 1
ATOM 643 C CA . GLY A 1 88 ? -17.033 12.520 9.619 1.00 80.25 88 GLY A CA 1
ATOM 644 C C . GLY A 1 88 ? -16.870 11.535 8.458 1.00 80.25 88 GLY A C 1
ATOM 645 O O . GLY A 1 88 ? -16.853 11.891 7.278 1.00 80.25 88 GLY A O 1
ATOM 646 N N . LEU A 1 89 ? -16.728 10.251 8.798 1.00 73.94 89 LEU A N 1
ATOM 647 C CA . LEU A 1 89 ? -16.732 9.192 7.790 1.00 73.94 89 LEU A CA 1
ATOM 648 C C . LEU A 1 89 ? -18.119 9.140 7.135 1.00 73.94 89 LEU A C 1
ATOM 650 O O . LEU A 1 89 ? -19.109 9.123 7.868 1.00 73.94 89 LEU A O 1
ATOM 654 N N . PRO A 1 90 ? -18.214 9.064 5.795 1.00 69.00 90 PRO A N 1
ATOM 655 C CA . PRO A 1 90 ? -19.499 8.868 5.142 1.00 69.00 90 PRO A CA 1
ATOM 656 C C . PRO A 1 90 ? -20.158 7.599 5.692 1.00 69.00 90 PRO A C 1
ATOM 658 O O . PRO A 1 90 ? -19.512 6.552 5.809 1.00 69.00 90 PRO A O 1
ATOM 661 N N . GLU A 1 91 ? -21.436 7.693 6.056 1.00 67.50 91 GLU A N 1
ATOM 662 C CA . GLU A 1 91 ? -22.201 6.537 6.510 1.00 67.50 91 GLU A CA 1
ATOM 663 C C . GLU A 1 91 ? -22.324 5.536 5.357 1.00 67.50 91 GLU A C 1
ATOM 665 O O . GLU A 1 91 ? -23.089 5.728 4.415 1.00 67.50 91 GLU A O 1
ATOM 670 N N . HIS A 1 92 ? -21.560 4.447 5.415 1.00 59.22 92 HIS A N 1
ATOM 671 C CA . HIS A 1 92 ? -21.776 3.311 4.532 1.00 59.22 92 HIS A CA 1
ATOM 672 C C . HIS A 1 92 ? -22.722 2.333 5.236 1.00 59.22 92 HIS A C 1
ATOM 674 O O . HIS A 1 92 ? -22.291 1.552 6.088 1.00 59.22 92 HIS A O 1
ATOM 680 N N . ARG A 1 93 ? -24.014 2.352 4.874 1.00 49.72 93 ARG A N 1
ATOM 681 C CA . ARG A 1 93 ? -24.924 1.231 5.161 1.00 49.72 93 ARG A CA 1
ATOM 682 C C . ARG A 1 93 ? -24.383 0.010 4.430 1.00 49.72 93 ARG A C 1
ATOM 684 O O . ARG A 1 93 ? -24.456 -0.085 3.211 1.00 49.72 93 ARG A O 1
ATOM 691 N N . VAL A 1 94 ? -23.756 -0.893 5.171 1.00 49.69 94 VAL A N 1
ATOM 692 C CA . VAL A 1 94 ? -23.569 -2.266 4.710 1.00 49.69 94 VAL A CA 1
ATOM 693 C C . VAL A 1 94 ? -24.898 -2.944 5.011 1.00 49.69 94 VAL A C 1
ATOM 695 O O . VAL A 1 94 ? -25.117 -3.386 6.135 1.00 49.69 94 VAL A O 1
ATOM 698 N N . ASP A 1 95 ? -25.828 -2.906 4.057 1.00 40.31 95 ASP A N 1
ATOM 699 C CA . ASP A 1 95 ? -26.993 -3.783 4.133 1.00 40.31 95 ASP A CA 1
ATOM 700 C C . ASP A 1 95 ? -26.446 -5.217 4.002 1.00 40.31 95 ASP A C 1
ATOM 702 O O . ASP A 1 95 ? -25.817 -5.562 2.997 1.00 40.31 95 ASP A O 1
ATOM 706 N N . ALA A 1 96 ? -26.557 -5.971 5.096 1.00 39.19 96 ALA A N 1
ATOM 707 C CA . ALA A 1 96 ? -26.172 -7.374 5.194 1.00 39.19 96 ALA A CA 1
ATOM 708 C C . ALA A 1 96 ? -27.192 -8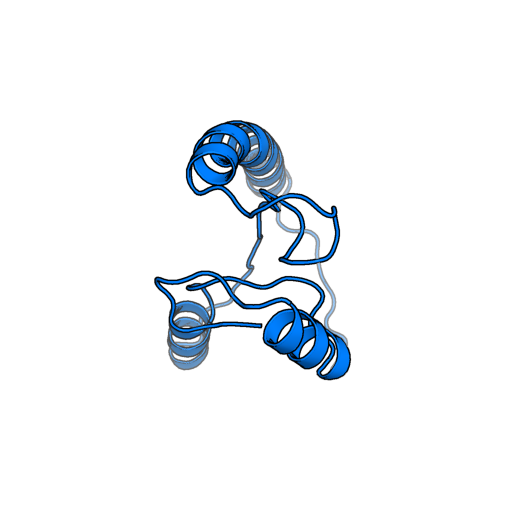.281 4.497 1.00 39.19 96 ALA A C 1
ATOM 710 O O . ALA A 1 96 ? -28.392 -7.918 4.495 1.00 39.19 96 ALA A O 1
#

Mean predicted aligned error: 5.88 Å